Protein AF-Q8GBV4-F1 (afdb_monomer)

Secondary structure (DSSP, 8-state):
----SS--HHHHHHTTSTTHHHHHHHHHTTGGGBHHHHHHHHHHHHTT-----SPP-HHHHHHTTT--HHHHHHHHHHHHHHHHHHHHHHHHHHHHHHHHTT---------HHHHSBPPPSPPTTS-SSPPPP-TTTS-HHHHHHHHHHHHHTT-SS--HHHHHH-

Solvent-accessible surface area (backbone atoms only — not comparable to full-atom values): 9848 Å² total; per-residue (Å²): 92,83,46,53,33,69,80,53,58,69,56,62,56,44,58,73,43,86,71,44,44,70,52,56,46,67,77,43,51,70,63,56,23,11,40,48,42,50,51,54,23,50,51,50,48,65,67,64,67,72,98,69,78,89,72,80,65,60,67,61,54,38,45,77,71,71,48,51,73,69,56,52,47,54,52,48,54,52,52,50,51,47,63,63,33,50,37,47,49,51,52,52,51,46,49,54,52,39,44,73,70,75,40,90,68,81,95,71,95,69,57,74,74,36,63,36,68,57,81,73,49,63,56,90,95,51,68,78,61,67,73,62,59,54,65,94,76,46,54,72,66,56,39,48,53,41,49,51,60,12,53,76,69,72,44,99,56,57,52,59,69,54,26,52,76,97

Nearest PDB structures (foldseek):
  3bjx-assembly2_D  TM=1.003E+00  e=2.411E-22  Pseudomonas putida
  3bjx-assembly2_C  TM=1.002E+00  e=4.188E-22  Pseudomonas putida
  4n2x-assembly1_G  TM=9.583E-01  e=6.195E-11  Methylobacterium sp. CPA1
  5gzx-assembly1_D  TM=8.782E-01  e=1.143E-08  Pseudomonas putida
  5h01-assembly1_D  TM=8.780E-01  e=1.757E-08  Pseudomonas putida

Radius of gyration: 18.05 Å; Cα contacts (8 Å, |Δi|>4): 136; chains: 1; bounding box: 44×33×48 Å

InterPro domains:
  IPR019714 2-haloacid dehalogenase, DehI [PF10778] (5-126)

Sequence (166 aa):
TLGVPWVAFGCRVLATFPGYLPLAWRRSAEALITRYAEQAADELRERSL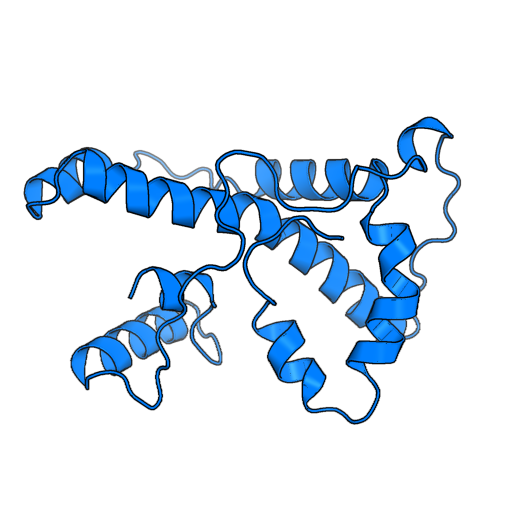LNIGPLPNLKERLYAAGFDDGEIEKVRRVLYAFNYGNPKYLLLITALSESMQMRPVGGAEVSSELRASIPKGHPKGMDPLLPLVDATKASTEVQGLLKRVADLHYHHGPASDYRVLA

Structure (mmCIF, N/CA/C/O backbone):
data_AF-Q8GBV4-F1
#
_entry.id   AF-Q8GBV4-F1
#
loop_
_atom_site.group_PDB
_atom_site.id
_atom_site.type_symbol
_atom_site.label_atom_id
_atom_site.label_alt_id
_atom_site.label_comp_id
_atom_site.label_asym_id
_atom_site.label_entity_id
_atom_site.label_seq_id
_atom_site.pdbx_PDB_ins_code
_atom_site.Cartn_x
_atom_site.Cartn_y
_atom_site.Cartn_z
_atom_site.occupancy
_atom_site.B_iso_or_equiv
_atom_site.auth_seq_id
_atom_site.auth_comp_id
_atom_site.auth_asym_id
_atom_site.auth_atom_id
_atom_site.pdbx_PDB_model_num
ATOM 1 N N . THR A 1 1 ? 12.458 5.072 -2.048 1.00 94.88 1 THR A N 1
ATOM 2 C CA . THR A 1 1 ? 12.084 4.916 -3.469 1.00 94.88 1 THR A CA 1
ATOM 3 C C . THR A 1 1 ? 10.604 5.126 -3.672 1.00 94.88 1 THR A C 1
ATOM 5 O O . THR A 1 1 ? 10.275 6.132 -4.264 1.00 94.88 1 THR A O 1
ATOM 8 N N . LEU A 1 2 ? 9.716 4.276 -3.137 1.00 97.00 2 LEU A N 1
ATOM 9 C CA . LEU A 1 2 ? 8.268 4.434 -3.373 1.00 97.00 2 LEU A CA 1
ATOM 10 C C . LEU A 1 2 ? 7.614 5.591 -2.591 1.00 97.00 2 LEU A C 1
ATOM 12 O O . LEU A 1 2 ? 6.492 5.972 -2.908 1.00 97.00 2 LEU A O 1
ATOM 16 N N . GLY A 1 3 ? 8.305 6.140 -1.585 1.00 96.81 3 GLY A N 1
ATOM 17 C CA . GLY A 1 3 ? 7.798 7.233 -0.746 1.00 96.81 3 GLY A CA 1
ATOM 18 C C . GLY A 1 3 ? 6.704 6.794 0.226 1.00 96.81 3 GLY A C 1
ATOM 19 O O . GLY A 1 3 ? 5.753 7.528 0.442 1.00 96.81 3 GLY A O 1
ATOM 20 N N . VAL A 1 4 ? 6.817 5.577 0.768 1.00 97.62 4 VAL A N 1
ATOM 21 C CA . VAL A 1 4 ? 5.779 4.926 1.582 1.00 97.62 4 VAL A CA 1
ATOM 22 C C . VAL A 1 4 ? 6.286 4.606 2.996 1.00 97.62 4 VAL A C 1
ATOM 24 O O . VAL A 1 4 ? 7.462 4.260 3.151 1.00 97.62 4 VAL A O 1
ATOM 27 N N . PRO A 1 5 ? 5.421 4.660 4.023 1.00 98.12 5 PRO A N 1
ATOM 28 C CA . PRO A 1 5 ? 5.795 4.462 5.421 1.00 98.12 5 PRO A CA 1
ATOM 29 C C . PRO A 1 5 ? 5.578 3.030 5.928 1.00 98.12 5 PRO A C 1
ATOM 31 O O . PRO A 1 5 ? 5.410 2.801 7.121 1.00 98.12 5 PRO A O 1
ATOM 34 N N . TRP A 1 6 ? 5.559 2.043 5.033 1.00 98.50 6 TRP A N 1
ATOM 35 C CA . TRP A 1 6 ? 5.560 0.623 5.383 1.00 98.50 6 TRP A CA 1
ATOM 36 C C . TRP A 1 6 ? 6.197 -0.188 4.255 1.00 98.50 6 TRP A C 1
ATOM 38 O O . TRP A 1 6 ? 6.207 0.239 3.101 1.00 98.50 6 TRP A O 1
ATOM 48 N N . VAL A 1 7 ? 6.676 -1.391 4.568 1.00 98.44 7 VAL A N 1
ATOM 49 C CA . VAL A 1 7 ? 7.003 -2.416 3.564 1.00 98.44 7 VAL A CA 1
ATOM 50 C C . VAL A 1 7 ? 5.772 -3.292 3.372 1.00 98.44 7 VAL A C 1
ATOM 52 O O . VAL A 1 7 ? 5.293 -3.845 4.360 1.00 98.44 7 VAL A O 1
ATOM 55 N N . ALA A 1 8 ? 5.247 -3.429 2.150 1.00 98.19 8 ALA A N 1
ATOM 56 C CA . ALA A 1 8 ? 4.012 -4.179 1.885 1.00 98.19 8 ALA A CA 1
ATOM 57 C C . ALA A 1 8 ? 4.046 -5.623 2.402 1.00 98.19 8 ALA A C 1
ATOM 59 O O . ALA A 1 8 ? 5.099 -6.261 2.440 1.00 98.19 8 ALA A O 1
ATOM 60 N N . PHE A 1 9 ? 2.874 -6.160 2.761 1.00 98.31 9 PHE A N 1
ATOM 61 C CA . PHE A 1 9 ? 2.756 -7.537 3.245 1.00 98.31 9 PHE A CA 1
ATOM 62 C C . PHE A 1 9 ? 3.316 -8.552 2.245 1.00 98.31 9 PHE A C 1
ATOM 64 O O . PHE A 1 9 ? 4.150 -9.364 2.634 1.00 98.31 9 PHE A O 1
ATOM 71 N N . GLY A 1 10 ? 2.970 -8.420 0.960 1.00 97.81 10 GLY A N 1
ATOM 72 C CA . GLY A 1 10 ? 3.542 -9.246 -0.106 1.00 97.81 10 GLY A CA 1
ATOM 73 C C . GLY A 1 10 ? 5.072 -9.201 -0.128 1.00 97.81 10 GLY A C 1
ATOM 74 O O . GLY A 1 10 ? 5.707 -10.246 -0.151 1.00 97.81 10 GLY A O 1
ATOM 75 N N . CYS A 1 11 ? 5.687 -8.020 0.004 1.00 98.50 11 CYS A N 1
ATOM 76 C CA . CYS A 1 11 ? 7.146 -7.908 0.094 1.00 98.50 11 CYS A CA 1
ATOM 77 C C . CYS A 1 11 ? 7.714 -8.613 1.336 1.00 98.50 11 CYS A C 1
ATOM 79 O O . CYS A 1 11 ? 8.733 -9.285 1.232 1.00 98.50 11 CYS A O 1
ATOM 81 N N . ARG A 1 12 ? 7.064 -8.513 2.504 1.00 98.44 12 ARG A N 1
ATOM 82 C CA . ARG A 1 12 ? 7.510 -9.228 3.716 1.00 98.44 12 ARG A CA 1
ATOM 83 C C . ARG A 1 12 ? 7.437 -10.748 3.551 1.00 98.44 12 ARG A C 1
ATOM 85 O O . ARG A 1 12 ? 8.312 -11.440 4.055 1.00 98.44 12 ARG A O 1
ATOM 92 N N . VAL A 1 13 ? 6.434 -11.254 2.832 1.00 98.50 13 VAL A N 1
ATOM 93 C CA . VAL A 1 13 ? 6.337 -12.679 2.481 1.00 98.50 13 VAL A CA 1
ATOM 94 C C . VAL A 1 13 ? 7.415 -13.056 1.464 1.00 98.50 13 VAL A C 1
ATOM 96 O O . VAL A 1 13 ? 8.126 -14.025 1.673 1.00 98.50 13 VAL A O 1
ATOM 99 N N . LEU A 1 14 ? 7.621 -12.266 0.409 1.00 98.50 14 LEU A N 1
ATOM 100 C CA . LEU A 1 14 ? 8.674 -12.511 -0.588 1.00 98.50 14 LEU A CA 1
ATOM 101 C C . LEU A 1 14 ? 10.089 -12.483 0.010 1.00 98.50 14 LEU A C 1
ATOM 103 O O . LEU A 1 14 ? 10.994 -13.126 -0.520 1.00 98.50 14 LEU A O 1
ATOM 107 N N . ALA A 1 15 ? 10.292 -11.760 1.112 1.00 98.38 15 ALA A N 1
ATOM 108 C CA . ALA A 1 15 ? 11.564 -11.714 1.825 1.00 98.38 15 ALA A CA 1
ATOM 109 C C . ALA A 1 15 ? 11.957 -13.053 2.476 1.00 98.38 15 ALA A C 1
ATOM 111 O O . ALA A 1 15 ? 13.118 -13.211 2.847 1.00 98.38 15 ALA A O 1
ATOM 112 N N . THR A 1 16 ? 11.035 -14.015 2.608 1.00 98.50 16 THR A N 1
ATOM 113 C CA . THR A 1 16 ? 11.353 -15.354 3.134 1.00 98.50 16 THR A CA 1
ATOM 114 C C . THR A 1 16 ? 12.046 -16.246 2.101 1.00 98.50 16 THR A C 1
ATOM 116 O O . THR A 1 16 ? 12.672 -17.235 2.476 1.00 98.50 16 THR A O 1
ATOM 119 N N . PHE A 1 17 ? 11.991 -15.890 0.812 1.00 98.44 17 PHE A N 1
ATOM 120 C CA . PHE A 1 17 ? 12.670 -16.611 -0.262 1.00 98.44 17 PHE A CA 1
ATOM 121 C C . PHE A 1 17 ? 14.128 -16.131 -0.377 1.00 98.44 17 PHE A C 1
ATOM 123 O O . PHE A 1 17 ? 14.356 -14.948 -0.670 1.00 98.44 17 PHE A O 1
ATOM 130 N N . PRO A 1 18 ? 15.131 -17.011 -0.174 1.00 98.50 18 PRO A N 1
ATOM 131 C CA . PRO A 1 18 ? 16.535 -16.612 -0.107 1.00 98.50 18 PRO A CA 1
ATOM 132 C C . PRO A 1 18 ? 16.994 -15.808 -1.327 1.00 98.50 18 PRO A C 1
ATOM 134 O O . PRO A 1 18 ? 16.899 -16.257 -2.465 1.00 98.50 18 PRO A O 1
ATOM 137 N N . GLY A 1 19 ? 17.488 -14.591 -1.089 1.00 97.75 19 GLY A N 1
ATOM 138 C CA . GLY A 1 19 ? 18.054 -13.715 -2.121 1.00 97.75 19 GLY A CA 1
ATOM 139 C C . GLY A 1 19 ? 17.054 -13.108 -3.117 1.00 97.75 19 GLY A C 1
ATOM 140 O O . GLY A 1 19 ? 17.433 -12.183 -3.839 1.00 97.75 19 GLY A O 1
ATOM 141 N N . TYR A 1 20 ? 15.790 -13.549 -3.131 1.00 98.62 20 TYR A N 1
ATOM 142 C CA . TYR A 1 20 ? 14.808 -13.124 -4.130 1.00 98.62 20 TYR A CA 1
ATOM 143 C C . TYR A 1 20 ? 14.502 -11.626 -4.039 1.00 98.62 20 TYR A C 1
ATOM 145 O O . TYR A 1 20 ? 14.813 -10.878 -4.966 1.00 98.62 20 TYR A O 1
ATOM 153 N N . LEU A 1 21 ? 13.939 -11.163 -2.915 1.00 98.56 21 LEU A N 1
ATOM 154 C CA . LEU A 1 21 ? 13.505 -9.769 -2.784 1.00 98.56 21 LEU A CA 1
ATOM 155 C C . LEU A 1 21 ? 14.654 -8.755 -2.967 1.00 98.56 21 LEU A C 1
ATOM 157 O O . LEU A 1 21 ? 14.446 -7.783 -3.695 1.00 98.56 21 LEU A O 1
ATOM 161 N N . PRO A 1 22 ? 15.864 -8.947 -2.393 1.00 98.62 22 PRO A N 1
ATOM 162 C CA . PRO A 1 22 ? 16.981 -8.034 -2.634 1.00 98.62 22 PRO A CA 1
ATOM 163 C C . PRO A 1 22 ? 17.348 -7.886 -4.118 1.00 98.62 22 PRO A C 1
ATOM 165 O O . PRO A 1 22 ? 17.602 -6.769 -4.575 1.00 98.62 22 PRO A O 1
ATOM 168 N N . LEU A 1 23 ? 17.364 -8.987 -4.880 1.00 98.56 23 LEU A N 1
ATOM 169 C CA . LEU A 1 23 ? 17.66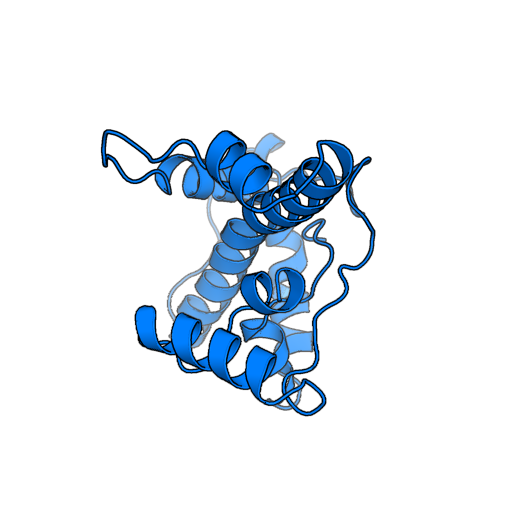9 -8.967 -6.314 1.00 98.56 23 LEU A CA 1
ATOM 170 C C . LEU A 1 23 ? 16.520 -8.360 -7.130 1.00 98.56 23 LEU A C 1
ATOM 172 O O . LEU A 1 23 ? 16.753 -7.481 -7.961 1.00 98.56 23 LEU A O 1
ATOM 176 N N . ALA A 1 24 ? 15.291 -8.807 -6.872 1.00 98.62 24 ALA A N 1
ATOM 177 C CA . ALA A 1 24 ? 14.080 -8.348 -7.543 1.00 98.62 24 ALA A CA 1
ATOM 178 C C . ALA A 1 24 ? 13.888 -6.831 -7.384 1.00 98.62 24 ALA A C 1
ATOM 180 O O . ALA A 1 24 ? 13.669 -6.110 -8.360 1.00 98.62 24 ALA A O 1
ATOM 181 N N . TRP A 1 25 ? 14.060 -6.327 -6.159 1.00 98.56 25 TRP A N 1
ATOM 182 C CA . TRP A 1 25 ? 13.994 -4.901 -5.865 1.00 98.56 25 TRP A CA 1
ATOM 183 C C . TRP A 1 25 ? 15.097 -4.117 -6.576 1.00 98.56 25 TRP A C 1
ATOM 185 O O . TRP A 1 25 ? 14.802 -3.114 -7.221 1.00 98.56 25 TRP A O 1
ATOM 195 N N . ARG A 1 26 ? 16.353 -4.587 -6.523 1.00 98.56 26 ARG A N 1
ATOM 196 C CA . ARG A 1 26 ? 17.487 -3.924 -7.192 1.00 98.56 26 ARG A CA 1
ATOM 197 C C . ARG A 1 26 ? 17.224 -3.714 -8.684 1.00 98.56 26 ARG A C 1
ATOM 199 O O . ARG A 1 26 ? 17.539 -2.650 -9.196 1.00 98.56 26 ARG A O 1
ATOM 206 N N . ARG A 1 27 ? 16.625 -4.702 -9.358 1.00 98.50 27 ARG A N 1
ATOM 207 C CA . ARG A 1 27 ? 16.308 -4.634 -10.795 1.00 98.50 27 ARG A CA 1
ATOM 208 C C . ARG A 1 27 ? 15.077 -3.788 -11.132 1.00 98.50 27 ARG A C 1
ATOM 210 O O . ARG A 1 27 ? 14.934 -3.387 -12.278 1.00 98.50 27 ARG A O 1
ATOM 217 N N . SER A 1 28 ? 14.212 -3.504 -10.160 1.00 98.38 28 SER A N 1
ATOM 218 C CA . SER A 1 28 ? 12.950 -2.780 -10.388 1.00 98.38 28 SER A CA 1
ATOM 219 C C . SER A 1 28 ? 12.979 -1.335 -9.876 1.00 98.38 28 SER A C 1
ATOM 221 O O . SER A 1 28 ? 12.187 -0.503 -10.312 1.00 98.38 28 SER A O 1
ATOM 223 N N . ALA A 1 29 ? 13.879 -1.014 -8.942 1.00 98.12 29 ALA A N 1
ATOM 224 C CA . ALA A 1 29 ? 13.871 0.251 -8.208 1.00 98.12 29 ALA A CA 1
ATOM 225 C C . ALA A 1 29 ? 14.023 1.496 -9.098 1.00 98.12 29 ALA A C 1
ATOM 227 O O . ALA A 1 29 ? 13.417 2.522 -8.793 1.00 98.12 29 ALA A O 1
ATOM 228 N N . GLU A 1 30 ? 14.816 1.419 -10.170 1.00 98.44 30 GLU A N 1
ATOM 229 C CA . GLU A 1 30 ? 15.021 2.537 -11.102 1.00 98.44 30 GLU A CA 1
ATOM 230 C C . GLU A 1 30 ? 13.795 2.788 -11.983 1.00 98.44 30 GLU A C 1
ATOM 232 O O . GLU A 1 30 ? 13.426 3.938 -12.193 1.00 98.44 30 GLU A O 1
ATOM 237 N N . ALA A 1 31 ? 13.097 1.736 -12.417 1.00 98.62 31 ALA A N 1
ATOM 238 C CA . ALA A 1 31 ? 11.842 1.884 -13.151 1.00 98.62 31 ALA A CA 1
ATOM 239 C C . ALA A 1 31 ? 10.736 2.480 -12.261 1.00 98.62 31 ALA A C 1
ATOM 241 O O . ALA A 1 31 ? 9.990 3.359 -12.687 1.00 98.62 31 ALA A O 1
ATOM 242 N N . LEU A 1 32 ? 10.665 2.050 -10.998 1.00 98.56 32 LEU A N 1
ATOM 243 C CA . LEU A 1 32 ? 9.607 2.438 -10.056 1.00 98.56 32 LEU A CA 1
ATOM 244 C C . LEU A 1 32 ? 9.768 3.834 -9.440 1.00 98.56 32 LEU A C 1
ATOM 246 O O . LEU A 1 32 ? 8.881 4.274 -8.712 1.00 98.56 32 LEU A O 1
ATOM 250 N N . ILE A 1 33 ? 10.885 4.524 -9.685 1.00 98.50 33 ILE A N 1
ATOM 251 C CA . ILE A 1 33 ? 11.0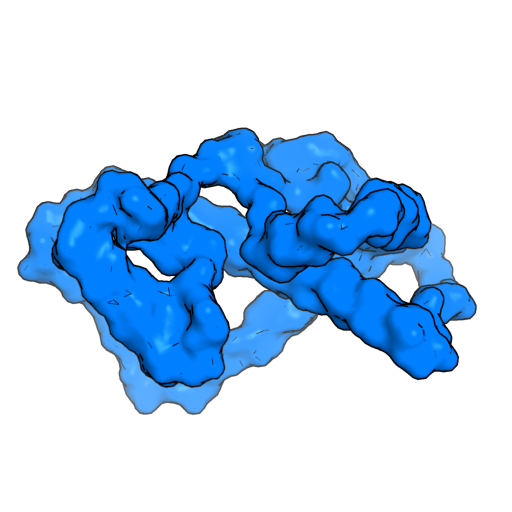72 5.922 -9.265 1.00 98.50 33 ILE A CA 1
ATOM 252 C C . ILE A 1 33 ? 10.817 6.916 -10.403 1.00 98.50 33 ILE A C 1
ATOM 254 O O . ILE A 1 33 ? 10.964 8.119 -10.215 1.00 98.50 33 ILE A O 1
ATOM 258 N N . THR A 1 34 ? 10.467 6.446 -11.596 1.00 98.69 34 THR A N 1
ATOM 259 C CA . THR A 1 34 ? 10.200 7.328 -12.736 1.00 98.69 34 THR A CA 1
ATOM 260 C C . THR A 1 34 ? 8.879 8.080 -12.575 1.00 98.69 34 THR A C 1
ATOM 262 O O . THR A 1 34 ? 7.951 7.617 -11.909 1.00 98.69 34 THR A O 1
ATOM 265 N N . ARG A 1 35 ? 8.761 9.235 -13.237 1.00 98.56 35 ARG A N 1
ATOM 266 C CA . ARG A 1 35 ? 7.493 9.962 -13.370 1.00 98.56 35 ARG A CA 1
ATOM 267 C C . ARG A 1 35 ? 6.426 9.104 -14.049 1.00 98.56 35 ARG A C 1
ATOM 269 O O . ARG A 1 35 ? 5.267 9.194 -13.664 1.00 98.56 35 ARG A O 1
ATOM 276 N N . TYR A 1 36 ? 6.829 8.256 -14.997 1.00 98.75 36 TYR A N 1
ATOM 277 C CA . TYR A 1 36 ? 5.965 7.251 -15.612 1.00 98.75 36 TYR A CA 1
ATOM 278 C C . TYR A 1 36 ? 5.303 6.350 -14.561 1.00 98.75 36 TYR A C 1
ATOM 280 O O . TYR A 1 36 ? 4.083 6.222 -14.535 1.00 98.75 36 TYR A O 1
ATOM 288 N N . ALA A 1 37 ? 6.095 5.761 -13.658 1.00 98.75 37 ALA A N 1
ATOM 289 C CA . ALA A 1 37 ? 5.565 4.897 -12.606 1.00 98.75 37 ALA A CA 1
ATOM 290 C C . ALA A 1 37 ? 4.673 5.660 -11.611 1.00 98.75 37 ALA A C 1
ATOM 292 O O . ALA A 1 37 ? 3.687 5.100 -11.134 1.00 98.75 37 ALA A O 1
ATOM 293 N N . GLU A 1 38 ? 4.988 6.928 -11.321 1.00 98.69 38 GLU A N 1
ATOM 294 C CA . GLU A 1 38 ? 4.134 7.780 -10.482 1.00 98.69 38 GLU A CA 1
ATOM 295 C C . GLU A 1 38 ? 2.761 8.009 -11.128 1.00 98.69 38 GLU A C 1
ATOM 297 O O . GLU A 1 38 ? 1.744 7.753 -10.491 1.00 98.69 38 GLU A O 1
ATOM 302 N N . GLN A 1 39 ? 2.726 8.397 -12.407 1.00 98.75 39 GLN A N 1
ATOM 303 C CA . GLN A 1 39 ? 1.474 8.623 -13.137 1.00 98.75 39 GLN A CA 1
ATOM 304 C C . GLN A 1 39 ? 0.659 7.338 -13.306 1.00 98.75 39 GLN A C 1
ATOM 306 O O . GLN A 1 39 ? -0.557 7.363 -13.150 1.00 98.75 39 GLN A O 1
ATOM 311 N N . ALA A 1 40 ? 1.314 6.201 -13.551 1.00 98.75 40 ALA A N 1
ATOM 312 C CA . ALA A 1 40 ? 0.634 4.909 -13.601 1.00 98.75 40 ALA A CA 1
ATOM 313 C C . ALA A 1 40 ? -0.015 4.550 -12.250 1.00 98.75 40 ALA A C 1
ATOM 315 O O . ALA A 1 40 ? -1.113 3.996 -12.208 1.00 98.75 40 ALA A O 1
ATOM 316 N N . ALA A 1 41 ? 0.639 4.875 -11.128 1.00 98.81 41 ALA A N 1
ATOM 317 C CA . ALA A 1 41 ? 0.058 4.670 -9.805 1.00 98.81 41 ALA A CA 1
ATOM 318 C C . ALA A 1 41 ? -1.112 5.629 -9.531 1.00 98.81 41 ALA A C 1
ATOM 320 O O . ALA A 1 41 ? -2.080 5.231 -8.880 1.00 98.81 41 ALA A O 1
ATOM 321 N N . ASP A 1 42 ? -1.033 6.866 -10.025 1.00 98.69 42 ASP A N 1
ATOM 322 C CA . ASP A 1 42 ? -2.121 7.842 -9.944 1.00 98.69 42 ASP A CA 1
ATOM 323 C C . ASP A 1 42 ? -3.347 7.372 -10.737 1.00 98.69 42 ASP A C 1
ATOM 325 O O . ASP A 1 42 ? -4.443 7.315 -10.179 1.00 98.69 42 ASP A O 1
ATOM 329 N N . GLU A 1 43 ? -3.157 6.907 -11.974 1.00 98.81 43 GLU A N 1
ATOM 330 C CA . GLU A 1 43 ? -4.233 6.364 -12.808 1.00 98.81 43 GLU A CA 1
ATOM 331 C C . GLU A 1 43 ? -4.920 5.157 -12.146 1.00 98.81 43 GLU A C 1
ATOM 333 O O . GLU A 1 43 ? -6.150 5.081 -12.085 1.00 98.81 43 GLU A O 1
ATOM 338 N N . LEU A 1 44 ? -4.146 4.211 -11.601 1.00 98.81 44 LEU A N 1
ATOM 339 C CA . LEU A 1 44 ? -4.702 3.063 -10.874 1.00 98.81 44 LEU A CA 1
ATOM 340 C C . LEU A 1 44 ? -5.526 3.499 -9.654 1.00 98.81 44 LEU A C 1
ATOM 342 O O . LEU A 1 44 ? -6.557 2.892 -9.352 1.00 98.81 44 LEU A O 1
ATOM 346 N N . ARG A 1 45 ? -5.091 4.554 -8.956 1.00 98.69 45 ARG A N 1
ATOM 347 C CA . ARG A 1 45 ? -5.809 5.103 -7.800 1.00 98.69 45 ARG A CA 1
ATOM 348 C C . ARG A 1 45 ? -7.140 5.720 -8.216 1.00 98.69 45 ARG A C 1
ATOM 350 O O . ARG A 1 45 ? -8.149 5.444 -7.576 1.00 98.69 45 ARG A O 1
ATOM 357 N N . GLU A 1 46 ? -7.155 6.510 -9.286 1.00 98.44 46 GLU A N 1
ATOM 358 C CA . GLU A 1 46 ? -8.378 7.123 -9.821 1.00 98.44 46 GLU A CA 1
ATOM 359 C C . GLU A 1 46 ? -9.390 6.062 -10.266 1.00 98.44 46 GLU A C 1
ATOM 361 O O . GLU A 1 46 ? -10.575 6.138 -9.935 1.00 98.44 46 GLU A O 1
ATOM 366 N N . ARG A 1 47 ? -8.911 5.006 -10.932 1.00 98.56 47 ARG A N 1
ATOM 367 C CA . ARG A 1 47 ? -9.734 3.872 -11.379 1.00 98.56 47 ARG A CA 1
ATOM 368 C C . ARG A 1 47 ? -10.279 3.002 -10.241 1.00 98.56 47 ARG A C 1
ATOM 370 O O . ARG A 1 47 ? -11.136 2.163 -10.496 1.00 98.56 47 ARG A O 1
ATOM 377 N N . SER A 1 48 ? -9.805 3.175 -9.006 1.00 98.44 48 SER A N 1
ATOM 378 C CA . SER A 1 48 ? -10.224 2.359 -7.857 1.00 98.44 48 SER A CA 1
ATOM 379 C C . SER A 1 48 ? -11.577 2.774 -7.257 1.00 98.44 48 SER A C 1
ATOM 381 O O . SER A 1 48 ? -12.067 2.107 -6.346 1.00 98.44 48 SER A O 1
ATOM 383 N N . LEU A 1 49 ? -12.194 3.864 -7.728 1.00 98.19 49 LEU A N 1
ATOM 384 C CA . LEU A 1 49 ? -13.514 4.281 -7.255 1.00 98.19 49 LEU A CA 1
ATOM 385 C C . LEU A 1 49 ? -14.600 3.299 -7.718 1.00 98.19 49 LEU A C 1
ATOM 387 O O . LEU A 1 49 ? -14.784 3.058 -8.909 1.00 98.19 49 LEU A O 1
ATOM 391 N N . LEU A 1 50 ? -15.363 2.767 -6.763 1.00 97.38 50 LEU A N 1
ATOM 392 C CA . LEU A 1 50 ? -16.537 1.947 -7.046 1.00 97.38 50 LEU A CA 1
ATOM 393 C C . LEU A 1 50 ? -17.754 2.852 -7.255 1.00 97.38 50 LEU A C 1
ATOM 395 O O . LEU A 1 50 ? -18.063 3.684 -6.402 1.00 97.38 50 LEU A O 1
ATOM 399 N N . ASN A 1 51 ? -18.473 2.664 -8.363 1.00 96.81 51 ASN A N 1
ATOM 400 C CA . ASN A 1 51 ? -19.692 3.418 -8.660 1.00 96.81 51 ASN A CA 1
ATOM 401 C C . ASN A 1 51 ? -20.895 2.867 -7.873 1.00 96.81 51 ASN A C 1
ATOM 403 O O . ASN A 1 51 ? -21.789 2.233 -8.431 1.00 96.81 51 ASN A O 1
ATOM 407 N N . ILE A 1 52 ? -20.872 3.060 -6.554 1.00 96.06 52 ILE A N 1
ATOM 408 C CA . ILE A 1 52 ? -21.910 2.633 -5.611 1.00 96.06 52 ILE A CA 1
ATOM 409 C C . ILE A 1 52 ? -22.429 3.878 -4.887 1.00 96.06 52 ILE A C 1
ATOM 411 O O . ILE A 1 52 ? -21.640 4.688 -4.401 1.00 96.06 52 ILE A O 1
ATOM 415 N N . GLY A 1 53 ? -23.752 4.035 -4.792 1.00 89.19 53 GLY A N 1
ATOM 416 C CA . GLY A 1 53 ? -24.361 5.175 -4.110 1.00 89.19 53 GLY A CA 1
ATOM 417 C C . GLY A 1 53 ? -25.789 4.905 -3.624 1.00 89.19 53 GLY A C 1
ATOM 418 O O . GLY A 1 53 ? -26.486 4.091 -4.233 1.00 89.19 53 GLY A O 1
ATOM 419 N N . PRO A 1 54 ? -26.235 5.590 -2.551 1.00 93.50 54 PRO A N 1
ATOM 420 C CA . PRO A 1 54 ? -25.490 6.573 -1.748 1.00 93.50 54 PRO A CA 1
ATOM 421 C C . PRO A 1 54 ? -24.454 5.929 -0.803 1.00 93.50 54 PRO A C 1
ATOM 423 O O . PRO A 1 54 ? -24.654 4.823 -0.307 1.00 93.50 54 PRO A O 1
ATOM 426 N N . LEU A 1 55 ? -23.343 6.630 -0.547 1.00 97.06 55 LEU A N 1
ATOM 427 C CA . LEU A 1 55 ? -22.310 6.186 0.398 1.00 97.06 55 LEU A CA 1
ATOM 428 C C . LEU A 1 55 ? -22.679 6.563 1.843 1.00 97.06 55 LEU A C 1
ATOM 430 O O . LEU A 1 55 ? -23.272 7.623 2.064 1.00 97.06 55 LEU A O 1
ATOM 434 N N . PRO A 1 56 ? -22.298 5.752 2.847 1.00 97.50 56 PRO A N 1
ATOM 435 C CA . PRO A 1 56 ? -22.464 6.133 4.243 1.00 97.50 56 PRO A CA 1
ATOM 436 C C . PRO A 1 56 ? -21.594 7.351 4.574 1.00 97.50 56 PRO A C 1
ATOM 438 O O . PRO A 1 56 ? -20.424 7.420 4.191 1.00 97.50 56 PRO A O 1
ATOM 441 N N . ASN A 1 57 ? -22.135 8.288 5.355 1.00 97.88 57 ASN A N 1
ATOM 442 C CA . ASN A 1 57 ? -21.337 9.381 5.902 1.00 97.88 57 ASN A CA 1
ATOM 443 C C . ASN A 1 57 ? -20.468 8.856 7.058 1.00 97.88 57 ASN A C 1
ATOM 445 O O . ASN A 1 57 ? -20.876 8.840 8.220 1.00 97.88 57 ASN A O 1
ATOM 449 N N . LEU A 1 58 ? -19.266 8.385 6.718 1.00 98.19 58 LEU A N 1
ATOM 450 C CA . LEU A 1 58 ? -18.365 7.749 7.677 1.00 98.19 58 LEU A CA 1
ATOM 451 C C . LEU A 1 58 ? -17.850 8.726 8.744 1.00 98.19 58 LEU A C 1
ATOM 453 O O . LEU A 1 58 ? -17.594 8.305 9.867 1.00 98.19 58 LEU A O 1
ATOM 457 N N . LYS A 1 59 ? -17.745 10.023 8.425 1.00 98.31 59 LYS A N 1
ATOM 458 C CA . LYS A 1 59 ? -17.313 11.046 9.384 1.00 98.31 59 LYS A CA 1
ATOM 459 C C . LYS A 1 59 ? -18.319 11.177 10.533 1.00 98.31 59 LYS A C 1
ATOM 461 O O . LYS A 1 59 ? -17.941 11.037 11.690 1.00 98.31 59 LYS A O 1
ATOM 466 N N . GLU A 1 60 ? -19.603 11.321 10.208 1.00 98.44 60 GLU A N 1
ATOM 467 C CA . GLU A 1 60 ? -20.676 11.366 11.214 1.00 98.44 60 GLU A CA 1
ATOM 468 C C . GLU A 1 60 ? -20.805 10.050 11.983 1.00 98.44 60 GLU A C 1
ATOM 470 O O . GLU A 1 60 ? -21.041 10.040 13.189 1.00 98.44 60 GLU A O 1
ATOM 475 N N . ARG A 1 61 ? -20.580 8.912 11.313 1.00 98.62 61 ARG A N 1
ATOM 476 C CA . ARG A 1 61 ? -20.572 7.607 11.984 1.00 98.62 61 ARG A CA 1
ATOM 477 C C . ARG A 1 61 ? -19.447 7.480 13.017 1.00 98.62 61 ARG A C 1
ATOM 479 O O . ARG A 1 61 ? -19.663 6.799 14.023 1.00 98.62 61 ARG A O 1
ATOM 486 N N . LEU A 1 62 ? -18.285 8.088 12.766 1.00 98.62 62 LEU A N 1
ATOM 487 C CA . LEU A 1 62 ? -17.152 8.129 13.695 1.00 98.62 62 LEU A CA 1
ATOM 488 C C . LEU A 1 62 ? -17.425 9.076 14.868 1.00 98.62 62 LEU A C 1
ATOM 490 O O . LEU A 1 62 ? -17.218 8.666 16.006 1.00 98.62 62 LEU A O 1
ATOM 494 N N . TYR A 1 63 ? -18.001 10.259 14.630 1.00 98.62 63 TYR A N 1
ATOM 495 C CA . TYR A 1 63 ? -18.476 11.114 15.727 1.00 98.62 63 TYR A CA 1
ATOM 496 C C . TYR A 1 63 ? -19.490 10.385 16.614 1.00 98.62 63 TYR A C 1
ATOM 498 O O . TYR A 1 63 ? -19.359 10.370 17.835 1.00 98.62 63 TYR A O 1
ATOM 506 N N . ALA A 1 64 ? -20.455 9.686 16.010 1.00 98.69 64 ALA A N 1
ATOM 507 C CA . ALA A 1 64 ? -21.425 8.872 16.742 1.00 98.69 64 ALA A CA 1
ATOM 508 C C . ALA A 1 64 ? -20.790 7.681 17.492 1.00 98.69 64 ALA A C 1
ATOM 510 O O . ALA A 1 64 ? -21.419 7.119 18.384 1.00 98.69 64 ALA A O 1
ATOM 511 N N . ALA A 1 65 ? -19.566 7.276 17.135 1.00 98.50 65 ALA A N 1
ATOM 512 C CA . ALA A 1 65 ? -18.779 6.280 17.862 1.00 98.50 65 ALA A CA 1
ATOM 513 C C . ALA A 1 65 ? -17.893 6.891 18.965 1.00 98.50 65 ALA A C 1
ATOM 515 O O . ALA A 1 65 ? -17.178 6.146 19.629 1.00 98.50 65 ALA A O 1
ATOM 516 N N . GLY A 1 66 ? -17.944 8.211 19.168 1.00 98.62 66 GLY A N 1
ATOM 517 C CA . GLY A 1 66 ? -17.192 8.920 20.202 1.00 98.62 66 GLY A CA 1
ATOM 518 C C . GLY A 1 66 ? -15.820 9.440 19.771 1.00 98.62 66 GLY A C 1
ATOM 519 O O . GLY A 1 66 ? -15.077 9.885 20.636 1.00 98.62 66 GLY A O 1
ATOM 520 N N . PHE A 1 67 ? -15.486 9.400 18.477 1.00 98.69 67 PHE A N 1
ATOM 521 C CA . PHE A 1 67 ? -14.225 9.953 17.973 1.00 98.69 67 PHE A CA 1
ATOM 522 C C . PHE A 1 67 ? -14.294 11.476 17.870 1.00 98.69 67 PHE A C 1
ATOM 524 O O . PHE A 1 67 ? -15.316 12.018 17.445 1.00 98.69 67 PHE A O 1
ATOM 531 N N . ASP A 1 68 ? -13.190 12.156 18.170 1.00 98.69 68 ASP A N 1
ATOM 532 C CA . ASP A 1 68 ? -13.034 13.591 17.915 1.00 98.69 68 ASP A CA 1
ATOM 533 C C . ASP A 1 68 ? -12.372 13.903 16.553 1.00 98.69 68 ASP A C 1
ATOM 535 O O . ASP A 1 68 ? -11.941 13.019 15.805 1.00 98.69 68 ASP A O 1
ATOM 539 N N . ASP A 1 69 ? -12.290 15.191 16.205 1.00 98.56 69 ASP A N 1
ATOM 540 C CA . ASP A 1 69 ? -11.662 15.652 14.958 1.00 98.56 69 ASP A CA 1
ATOM 541 C C . ASP A 1 69 ? -10.185 15.258 14.831 1.00 98.56 69 ASP A C 1
ATOM 543 O O . ASP A 1 69 ? -9.716 14.936 13.735 1.00 98.56 69 ASP A O 1
ATOM 547 N N . GLY A 1 70 ? -9.441 15.288 15.937 1.00 98.44 70 GLY A N 1
ATOM 548 C CA . GLY A 1 70 ? -8.026 14.945 15.961 1.00 98.44 70 GLY A CA 1
ATOM 549 C C . GLY A 1 70 ? -7.798 13.455 15.720 1.00 98.44 70 GLY A C 1
ATOM 550 O O . GLY A 1 70 ? -6.866 13.076 15.009 1.00 98.44 70 GLY A O 1
ATOM 551 N N . GLU A 1 71 ? -8.652 12.598 16.268 1.00 98.44 71 GLU A N 1
ATOM 552 C CA . GLU A 1 71 ? -8.618 11.154 16.044 1.00 98.44 71 GLU A CA 1
ATOM 553 C C . GLU A 1 71 ? -9.037 10.785 14.620 1.00 98.44 71 GLU A C 1
ATOM 555 O O . GLU A 1 71 ? -8.361 9.986 13.966 1.00 98.44 71 GLU A O 1
ATOM 560 N N . ILE A 1 72 ? -10.085 11.423 14.090 1.00 98.62 72 ILE A N 1
ATOM 561 C CA . ILE A 1 72 ? -10.494 11.253 12.690 1.00 98.62 72 ILE A CA 1
ATOM 562 C C . ILE A 1 72 ? -9.366 11.686 11.745 1.00 98.62 72 ILE A C 1
ATOM 564 O O . ILE A 1 72 ? -9.110 11.014 10.743 1.00 98.62 72 ILE A O 1
ATOM 568 N N . GLU A 1 73 ? -8.643 12.764 12.060 1.00 98.12 73 GLU A N 1
ATOM 569 C CA . GLU A 1 73 ? -7.491 13.194 11.266 1.00 98.12 73 GLU A CA 1
ATOM 570 C C . GLU A 1 73 ? -6.327 12.192 11.342 1.00 98.12 73 GLU A C 1
ATOM 572 O O . GLU A 1 73 ? -5.707 11.901 10.318 1.00 98.12 73 GLU A O 1
ATOM 577 N N . LYS A 1 74 ? -6.061 11.571 12.501 1.00 97.44 74 LYS A N 1
ATOM 578 C CA . LYS A 1 74 ? -5.078 10.472 12.596 1.00 97.44 74 LYS A CA 1
ATOM 579 C C . LYS A 1 74 ? -5.461 9.304 11.683 1.00 97.44 74 LYS A C 1
ATOM 581 O O . LYS A 1 74 ? -4.616 8.828 10.923 1.00 97.44 74 LYS A O 1
ATOM 586 N N . VAL A 1 75 ? -6.731 8.891 11.693 1.00 98.06 75 VAL A N 1
ATOM 587 C CA . VAL A 1 75 ? -7.243 7.848 10.787 1.00 98.06 75 VAL A CA 1
ATOM 588 C C . VAL A 1 75 ? -7.084 8.274 9.326 1.00 98.06 75 VAL A C 1
ATOM 590 O O . VAL A 1 75 ? -6.588 7.499 8.509 1.00 98.06 75 VAL A O 1
ATOM 593 N N . ARG A 1 76 ? -7.425 9.520 8.977 1.00 98.06 76 ARG A N 1
ATOM 594 C CA . ARG A 1 76 ? -7.259 10.046 7.614 1.00 98.06 76 ARG A CA 1
ATOM 595 C C . ARG A 1 76 ? -5.807 9.988 7.146 1.00 98.06 76 ARG A C 1
ATOM 597 O O . ARG A 1 76 ? -5.564 9.554 6.021 1.00 98.06 76 ARG A O 1
ATOM 604 N N . ARG A 1 77 ? -4.842 10.381 7.983 1.00 97.69 77 ARG A N 1
ATOM 605 C CA . ARG A 1 77 ? -3.408 10.334 7.639 1.00 97.69 77 ARG A CA 1
ATOM 606 C C . ARG A 1 77 ? -2.940 8.908 7.345 1.00 97.69 77 ARG A C 1
ATOM 608 O O . ARG A 1 77 ? -2.198 8.704 6.383 1.00 97.69 77 ARG A O 1
ATOM 615 N N . VAL A 1 78 ? -3.430 7.924 8.103 1.00 97.75 78 VAL A N 1
ATOM 616 C CA . VAL A 1 78 ? -3.205 6.496 7.825 1.00 97.75 78 VAL A CA 1
ATOM 617 C C . VAL A 1 78 ? -3.800 6.105 6.471 1.00 97.75 78 VAL A C 1
ATOM 619 O O . VAL A 1 78 ? -3.084 5.580 5.618 1.00 97.75 78 VAL A O 1
ATOM 622 N N . LEU A 1 79 ? -5.081 6.410 6.234 1.00 98.38 79 LEU A N 1
ATOM 623 C CA . LEU A 1 79 ? -5.762 6.087 4.975 1.00 98.38 79 LEU A CA 1
ATOM 624 C C . LEU A 1 79 ? -5.049 6.710 3.765 1.00 98.38 79 LEU A C 1
ATOM 626 O O . LEU A 1 79 ? -4.873 6.053 2.744 1.00 98.38 79 LEU A O 1
ATOM 630 N N . TYR A 1 80 ? -4.584 7.955 3.876 1.00 98.31 80 TYR A N 1
ATOM 631 C CA . TYR A 1 80 ? -3.903 8.656 2.784 1.00 98.31 80 TYR A CA 1
ATOM 632 C C . TYR A 1 80 ? -2.542 8.040 2.463 1.00 98.31 80 TYR A C 1
ATOM 634 O O . TYR A 1 80 ? -2.183 7.936 1.289 1.00 98.31 80 TYR A O 1
ATOM 642 N N . ALA A 1 81 ? -1.802 7.578 3.475 1.00 98.19 81 ALA A N 1
ATOM 643 C CA . ALA A 1 81 ? -0.554 6.861 3.251 1.00 98.19 81 ALA A CA 1
ATOM 644 C C . ALA A 1 81 ? -0.784 5.569 2.452 1.00 98.19 81 ALA A C 1
ATOM 646 O O . ALA A 1 81 ? -0.085 5.326 1.463 1.00 98.19 81 ALA A O 1
ATOM 647 N N . PHE A 1 82 ? -1.791 4.777 2.830 1.00 98.56 82 PHE A N 1
ATOM 648 C CA . PHE A 1 82 ? -2.141 3.548 2.118 1.00 98.56 82 PHE A CA 1
ATOM 649 C C . PHE A 1 82 ? -2.668 3.815 0.707 1.00 98.56 82 PHE A C 1
ATOM 651 O O . PHE A 1 82 ? -2.163 3.229 -0.249 1.00 98.56 82 PHE A O 1
ATOM 658 N N . ASN A 1 83 ? -3.573 4.781 0.539 1.00 98.50 83 ASN A N 1
ATOM 659 C CA . ASN A 1 83 ? -4.078 5.188 -0.776 1.00 98.50 83 ASN A CA 1
ATOM 660 C C . ASN A 1 83 ? -2.947 5.635 -1.712 1.00 98.50 83 ASN A C 1
ATOM 662 O O . ASN A 1 83 ? -2.978 5.344 -2.908 1.00 98.50 83 ASN A O 1
ATOM 666 N N . TYR A 1 84 ? -1.923 6.311 -1.183 1.00 98.38 84 TYR A N 1
ATOM 667 C CA . TYR A 1 84 ? -0.752 6.704 -1.960 1.00 98.38 84 TYR A CA 1
ATOM 668 C C . TYR A 1 84 ? 0.087 5.499 -2.406 1.00 98.38 84 TYR A C 1
ATOM 670 O O . TYR A 1 84 ? 0.412 5.380 -3.589 1.00 98.38 84 TYR A O 1
ATOM 678 N N . GLY A 1 85 ? 0.439 4.609 -1.473 1.00 98.44 85 GLY A N 1
ATOM 679 C CA . GLY A 1 85 ? 1.409 3.538 -1.713 1.00 98.44 85 GLY A CA 1
ATOM 680 C C . GLY A 1 85 ? 0.850 2.235 -2.286 1.00 98.44 85 GLY A C 1
ATOM 681 O O . GLY A 1 85 ? 1.576 1.538 -2.994 1.00 98.44 85 GLY A O 1
ATOM 682 N N . ASN A 1 86 ? -0.414 1.895 -2.031 1.00 98.81 86 ASN A N 1
ATOM 683 C CA . ASN A 1 86 ? -1.037 0.656 -2.510 1.00 98.81 86 ASN A CA 1
ATOM 684 C C . ASN A 1 86 ? -0.956 0.468 -4.038 1.00 98.81 86 ASN A C 1
ATOM 686 O O . ASN A 1 86 ? -0.470 -0.585 -4.460 1.00 98.81 86 ASN A O 1
ATOM 690 N N . PRO A 1 87 ? -1.311 1.452 -4.890 1.00 98.88 87 PRO A N 1
ATOM 691 C CA . PRO A 1 87 ? -1.173 1.293 -6.341 1.00 98.88 87 PRO A CA 1
ATOM 692 C C . PRO A 1 87 ? 0.292 1.152 -6.791 1.00 98.88 87 PRO A C 1
ATOM 694 O O . PRO A 1 87 ? 0.586 0.412 -7.728 1.00 98.88 87 PRO A O 1
ATOM 697 N N . LYS A 1 88 ? 1.248 1.767 -6.082 1.00 98.81 88 LYS A N 1
ATOM 698 C CA . LYS A 1 88 ? 2.684 1.586 -6.368 1.00 98.81 88 LYS A CA 1
ATOM 699 C C . LYS A 1 88 ? 3.156 0.172 -6.056 1.00 98.81 88 LYS A C 1
ATOM 701 O O . LYS A 1 88 ? 3.956 -0.401 -6.795 1.00 98.81 88 LYS A O 1
ATOM 706 N N . TYR A 1 89 ? 2.661 -0.402 -4.962 1.00 98.88 89 TYR A N 1
ATOM 707 C CA . TYR A 1 89 ? 2.926 -1.796 -4.636 1.00 98.88 89 TYR A CA 1
ATOM 708 C C . TYR A 1 89 ? 2.268 -2.752 -5.627 1.00 98.88 89 TYR A C 1
ATOM 710 O O . TYR A 1 89 ? 2.887 -3.758 -5.967 1.00 98.88 89 TYR A O 1
ATOM 718 N N . LEU A 1 90 ? 1.081 -2.425 -6.145 1.00 98.88 90 LEU A N 1
ATOM 719 C CA . LEU A 1 90 ? 0.462 -3.192 -7.224 1.00 98.88 90 LEU A CA 1
ATOM 720 C C . LEU A 1 90 ? 1.353 -3.209 -8.475 1.00 98.88 90 LEU A C 1
ATOM 722 O O . LEU A 1 90 ? 1.608 -4.287 -9.006 1.00 98.88 90 LEU A O 1
ATOM 726 N N . LEU A 1 91 ? 1.903 -2.064 -8.897 1.00 98.88 91 LEU A N 1
ATOM 727 C CA . LEU A 1 91 ? 2.855 -2.001 -10.017 1.00 98.88 91 LEU A CA 1
ATOM 728 C C . LEU A 1 91 ? 4.117 -2.836 -9.761 1.00 98.88 91 LEU A C 1
ATOM 730 O O . LEU A 1 91 ? 4.515 -3.616 -10.625 1.00 98.88 91 LEU A O 1
ATOM 734 N N . LEU A 1 92 ? 4.722 -2.720 -8.570 1.00 98.88 92 LEU A N 1
ATOM 735 C CA . LEU A 1 92 ? 5.888 -3.527 -8.190 1.00 98.88 92 LEU A CA 1
ATOM 736 C C . LEU A 1 92 ? 5.575 -5.024 -8.284 1.00 98.88 92 LEU A C 1
ATOM 738 O O . LEU A 1 92 ? 6.284 -5.754 -8.967 1.00 98.88 92 LEU A O 1
ATOM 742 N N . ILE A 1 93 ? 4.523 -5.488 -7.609 1.00 98.88 93 ILE A N 1
ATOM 743 C CA . ILE A 1 93 ? 4.182 -6.914 -7.569 1.00 98.88 93 ILE A CA 1
ATOM 744 C C . ILE A 1 93 ? 3.766 -7.422 -8.953 1.00 98.88 93 ILE A C 1
ATOM 746 O O . ILE A 1 93 ? 4.125 -8.542 -9.304 1.00 98.88 93 ILE A O 1
ATOM 750 N N . THR A 1 94 ? 3.100 -6.600 -9.767 1.00 98.88 94 THR A N 1
ATOM 751 C CA . THR A 1 94 ? 2.768 -6.948 -11.157 1.00 98.88 94 THR A CA 1
ATOM 752 C C . THR A 1 94 ? 4.035 -7.138 -11.983 1.00 98.88 94 THR A C 1
ATOM 754 O O . THR A 1 94 ? 4.209 -8.191 -12.583 1.00 98.88 94 THR A O 1
ATOM 757 N N . ALA A 1 95 ? 4.977 -6.192 -11.945 1.00 98.81 95 ALA A N 1
ATOM 758 C CA . ALA A 1 95 ? 6.251 -6.316 -12.654 1.00 98.81 95 ALA A CA 1
ATOM 759 C C . ALA A 1 95 ? 7.035 -7.576 -12.236 1.00 98.81 95 ALA A C 1
ATOM 761 O O . ALA A 1 95 ? 7.584 -8.288 -13.080 1.00 98.81 95 ALA A O 1
ATOM 762 N N . LEU A 1 96 ? 7.058 -7.887 -10.936 1.00 98.81 96 LEU A N 1
ATOM 763 C CA . LEU A 1 96 ? 7.696 -9.102 -10.427 1.00 98.81 96 LEU A CA 1
ATOM 764 C C . LEU A 1 96 ? 6.962 -10.378 -10.867 1.00 98.81 96 LEU A C 1
ATOM 766 O O . LEU A 1 96 ? 7.611 -11.350 -11.244 1.00 98.81 96 LEU A O 1
ATOM 770 N N . SER A 1 97 ? 5.629 -10.375 -10.844 1.00 98.81 97 SER A N 1
ATOM 771 C CA . SER A 1 97 ? 4.787 -11.507 -11.247 1.00 98.81 97 SER A CA 1
ATOM 772 C C . SER A 1 97 ? 4.908 -11.813 -12.742 1.00 98.81 97 SER A C 1
ATOM 774 O O . SER A 1 97 ? 5.122 -12.964 -13.122 1.00 98.81 97 SER A O 1
ATOM 776 N N . GLU A 1 98 ? 4.817 -10.787 -13.588 1.00 98.88 98 GLU A N 1
ATOM 777 C CA . GLU A 1 98 ? 4.882 -10.921 -15.045 1.00 98.88 98 GLU A CA 1
ATOM 778 C C . GLU A 1 98 ? 6.256 -11.430 -15.496 1.00 98.88 98 GLU A C 1
ATOM 780 O O . GLU A 1 98 ? 6.349 -12.412 -16.235 1.00 98.88 98 GLU A O 1
ATOM 785 N N . SER A 1 99 ? 7.333 -10.834 -14.974 1.00 98.50 99 SER A N 1
ATOM 786 C CA . SER A 1 99 ? 8.700 -11.258 -15.306 1.00 98.50 99 SER A CA 1
ATOM 787 C C . SER A 1 99 ? 9.041 -12.652 -14.770 1.00 98.50 99 SER A C 1
ATOM 789 O O . SER A 1 99 ? 9.726 -13.413 -15.454 1.00 98.50 99 SER A O 1
ATOM 791 N N . MET A 1 100 ? 8.527 -13.035 -13.594 1.00 98.50 100 MET A N 1
ATOM 792 C CA . MET A 1 100 ? 8.653 -14.401 -13.061 1.00 98.50 100 MET A CA 1
ATOM 793 C C . MET A 1 100 ? 8.031 -15.438 -14.003 1.00 98.50 100 MET A C 1
ATOM 795 O O . MET A 1 100 ? 8.546 -16.544 -14.144 1.00 98.50 100 MET A O 1
ATOM 799 N N . GLN A 1 101 ? 6.942 -15.072 -14.676 1.00 98.62 101 GLN A N 1
ATOM 800 C CA . GLN A 1 101 ? 6.235 -15.924 -15.630 1.00 98.62 101 GLN A CA 1
ATOM 801 C C . GLN A 1 101 ? 6.772 -15.783 -17.061 1.00 98.62 101 GLN A C 1
ATOM 803 O O . GLN A 1 101 ? 6.090 -16.151 -18.016 1.00 98.62 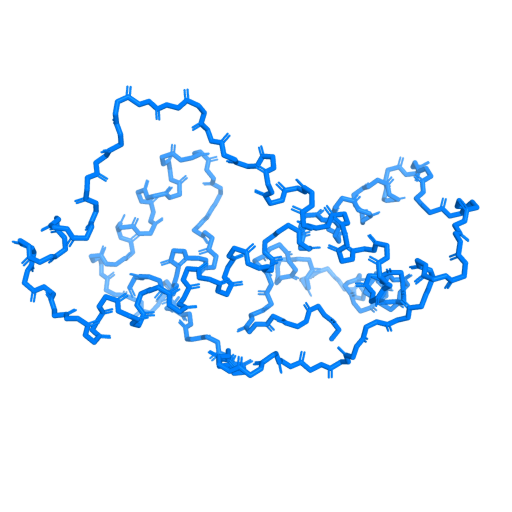101 GLN A O 1
ATOM 808 N N . MET A 1 102 ? 7.989 -15.249 -17.212 1.00 98.38 102 MET A N 1
ATOM 809 C CA . MET A 1 102 ? 8.674 -15.072 -18.494 1.00 98.38 102 MET A CA 1
ATOM 810 C C . MET A 1 102 ? 7.899 -14.200 -19.497 1.00 98.38 102 MET A C 1
ATOM 812 O O . MET A 1 102 ? 8.103 -14.318 -20.705 1.00 98.38 102 MET A O 1
ATOM 816 N N . ARG A 1 103 ? 7.028 -13.305 -19.013 1.00 98.69 103 ARG A N 1
ATOM 817 C CA . ARG A 1 103 ? 6.378 -12.280 -19.837 1.00 98.69 103 ARG A CA 1
ATOM 818 C C . ARG A 1 103 ? 7.191 -10.980 -19.826 1.00 98.69 103 ARG A C 1
ATOM 820 O O . ARG A 1 103 ? 7.877 -10.691 -18.841 1.00 98.69 103 ARG A O 1
ATOM 827 N N . PRO A 1 104 ? 7.168 -10.205 -20.925 1.00 98.44 104 PRO A N 1
ATOM 828 C CA . PRO A 1 104 ? 7.946 -8.976 -21.030 1.00 98.44 104 PRO A CA 1
ATOM 829 C C . PRO A 1 104 ? 7.463 -7.910 -20.037 1.00 98.44 104 PRO A C 1
ATOM 831 O O . PRO A 1 104 ? 6.264 -7.716 -19.851 1.00 98.44 104 PRO A O 1
ATOM 834 N N . VAL A 1 105 ? 8.411 -7.187 -19.431 1.00 98.56 105 VAL A N 1
ATOM 835 C CA . VAL A 1 105 ? 8.157 -6.072 -18.505 1.00 98.56 105 VAL A CA 1
ATOM 836 C C . VAL A 1 105 ? 9.126 -4.932 -18.818 1.00 98.56 105 VAL A C 1
ATOM 838 O O . VAL A 1 105 ? 10.340 -5.111 -18.740 1.00 98.56 105 VAL A O 1
ATOM 841 N N . GLY A 1 106 ? 8.599 -3.749 -19.139 1.00 97.44 106 GLY A N 1
ATOM 842 C CA . GLY A 1 106 ? 9.407 -2.587 -19.524 1.00 97.44 106 GLY A CA 1
ATOM 843 C C . GLY A 1 106 ? 9.910 -2.649 -20.973 1.00 97.44 106 GLY A C 1
ATOM 844 O O . GLY A 1 106 ? 9.310 -3.309 -21.814 1.00 97.44 106 GLY A O 1
ATOM 845 N N . GLY A 1 107 ? 10.990 -1.918 -21.274 1.00 96.38 107 GLY A N 1
ATOM 846 C CA . GLY A 1 107 ? 11.569 -1.846 -22.626 1.00 96.38 107 GLY A CA 1
ATOM 847 C C . GLY A 1 107 ? 10.778 -0.992 -23.626 1.00 96.38 107 GLY A C 1
ATOM 848 O O . GLY A 1 107 ? 10.994 -1.108 -24.827 1.00 96.38 107 GLY A O 1
ATOM 8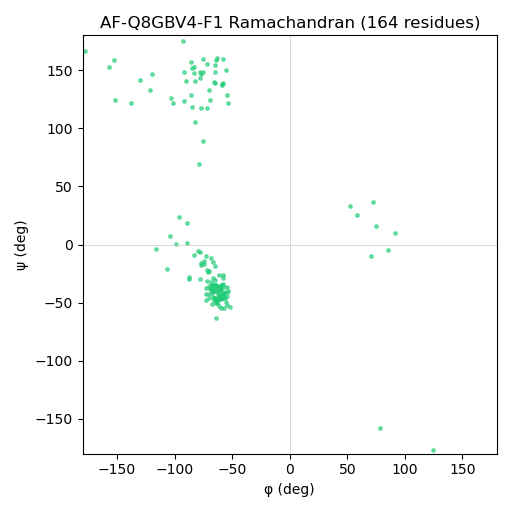49 N N . ALA A 1 108 ? 9.858 -0.157 -23.142 1.00 96.69 108 ALA A N 1
ATOM 850 C CA . ALA A 1 108 ? 9.055 0.731 -23.975 1.00 96.69 108 ALA A CA 1
ATOM 851 C C . ALA A 1 108 ? 9.792 2.036 -24.320 1.00 96.69 108 ALA A C 1
ATOM 853 O O . ALA A 1 108 ? 10.598 2.541 -23.533 1.00 96.69 108 ALA A O 1
ATOM 854 N N . GLU A 1 109 ? 9.435 2.625 -25.460 1.00 97.56 109 GLU A N 1
ATOM 855 C CA . GLU A 1 109 ? 9.772 4.012 -25.777 1.00 97.56 109 GLU A CA 1
ATOM 856 C C . GLU A 1 109 ? 8.925 4.957 -24.914 1.00 97.56 109 GLU A C 1
ATOM 858 O O . GLU A 1 109 ? 7.698 4.965 -24.978 1.00 97.56 109 GLU A O 1
ATOM 863 N N . VAL A 1 110 ? 9.593 5.742 -24.071 1.00 97.75 110 VAL A N 1
ATOM 864 C CA . VAL A 1 110 ? 8.985 6.645 -23.081 1.00 97.75 110 VAL A CA 1
ATOM 865 C C . VAL A 1 110 ? 9.624 8.020 -23.240 1.00 97.75 110 VAL A C 1
ATOM 867 O O . VAL A 1 110 ? 10.824 8.097 -23.474 1.00 97.75 110 VAL A O 1
ATOM 870 N N . SER A 1 111 ? 8.880 9.119 -23.113 1.00 97.88 111 SER A N 1
ATOM 871 C CA . SER A 1 111 ? 9.467 10.460 -23.263 1.00 97.88 111 SER A CA 1
ATOM 872 C C . SER A 1 111 ? 10.517 10.770 -22.180 1.00 97.88 111 SER A C 1
ATOM 874 O O . SER A 1 111 ? 10.525 10.167 -21.103 1.00 97.88 111 SER A O 1
ATOM 876 N N . SER A 1 112 ? 11.412 11.730 -22.434 1.00 97.12 112 SER A N 1
ATOM 877 C CA . SER A 1 112 ? 12.424 12.183 -21.463 1.00 9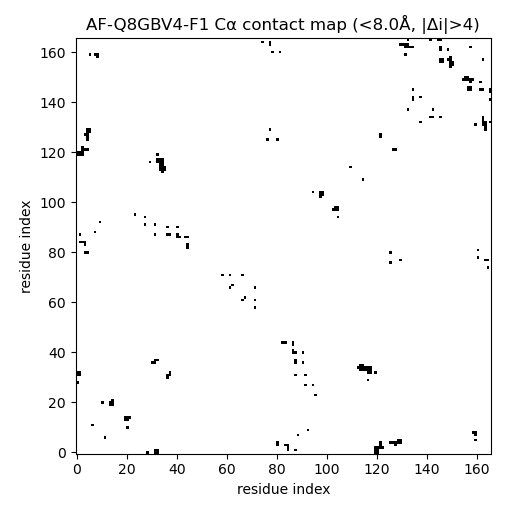7.12 112 SER A CA 1
ATOM 878 C C . SER A 1 112 ? 11.817 12.602 -20.124 1.00 97.12 112 SER A C 1
ATOM 880 O O . SER A 1 112 ? 12.357 12.275 -19.067 1.00 97.12 112 SER A O 1
ATOM 882 N N . GLU A 1 113 ? 10.673 13.275 -20.168 1.00 97.81 113 GLU A N 1
ATOM 883 C CA . GLU A 1 113 ? 9.963 13.804 -19.002 1.00 97.81 113 GLU A CA 1
ATOM 884 C C . GLU A 1 113 ? 9.425 12.664 -18.133 1.00 97.81 113 GLU A C 1
ATOM 886 O O . GLU A 1 113 ? 9.493 12.724 -16.905 1.00 97.81 113 GLU A O 1
ATOM 891 N N . LEU A 1 114 ? 8.930 11.600 -18.768 1.00 98.19 114 LEU A N 1
ATOM 892 C CA . LEU A 1 114 ? 8.386 10.430 -18.086 1.00 98.19 114 LEU A CA 1
ATOM 893 C C . LEU A 1 114 ? 9.479 9.496 -17.549 1.00 98.19 114 LEU A C 1
ATOM 895 O O . LEU A 1 114 ? 9.277 8.868 -16.509 1.00 98.19 114 LEU A O 1
ATOM 899 N N . ARG A 1 115 ? 10.653 9.446 -18.195 1.00 98.06 115 ARG A N 1
ATOM 900 C CA . ARG A 1 115 ? 11.834 8.724 -17.682 1.00 98.06 115 ARG A CA 1
ATOM 901 C C . ARG A 1 115 ? 12.482 9.415 -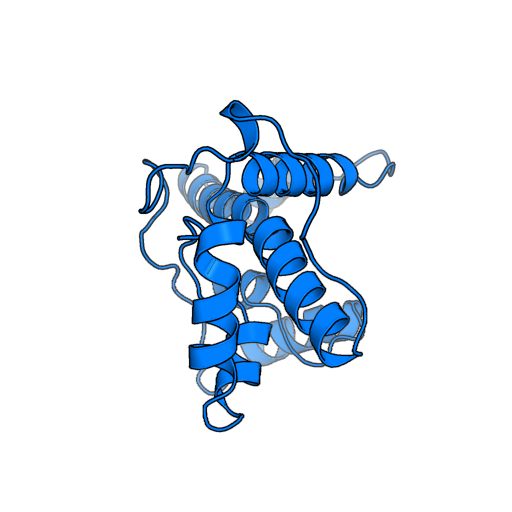16.477 1.00 98.06 115 ARG A C 1
ATOM 903 O O . ARG A 1 115 ? 13.197 8.757 -15.723 1.00 98.06 115 ARG A O 1
ATOM 910 N N . ALA A 1 116 ? 12.260 10.718 -16.284 1.00 98.06 116 ALA A N 1
ATOM 911 C CA . ALA A 1 116 ? 12.839 11.458 -15.166 1.00 98.06 116 ALA A CA 1
ATOM 912 C C . ALA A 1 116 ? 12.408 10.864 -13.814 1.00 98.06 116 ALA A C 1
ATOM 914 O O . ALA A 1 116 ? 11.243 10.517 -13.610 1.00 98.06 116 ALA A O 1
ATOM 915 N N . SER A 1 117 ? 13.353 10.757 -12.877 1.00 98.00 117 SER A N 1
ATOM 916 C CA . SER A 1 117 ? 13.071 10.240 -11.534 1.00 98.00 117 SER A CA 1
ATOM 917 C C . SER A 1 117 ? 12.399 11.282 -10.636 1.00 98.00 117 SER A C 1
ATOM 919 O O . SER A 1 117 ? 12.652 12.482 -10.747 1.00 98.00 117 SER A O 1
ATOM 921 N N . ILE A 1 118 ? 11.550 10.819 -9.720 1.00 97.25 118 ILE A N 1
ATOM 922 C CA . ILE A 1 118 ? 10.992 11.629 -8.635 1.00 97.25 118 ILE A CA 1
ATOM 923 C C . ILE A 1 118 ? 11.949 11.651 -7.424 1.00 97.25 118 ILE A C 1
ATOM 925 O O . ILE A 1 118 ? 12.756 10.729 -7.257 1.00 97.25 118 ILE A O 1
ATOM 929 N N . PRO A 1 119 ? 11.869 12.665 -6.539 1.00 95.81 119 PRO A N 1
ATOM 930 C CA . PRO A 1 119 ? 12.700 12.721 -5.338 1.00 95.81 119 PRO A CA 1
ATOM 931 C C . PRO A 1 119 ? 12.507 11.499 -4.427 1.00 95.81 119 PRO A C 1
ATOM 933 O O . PRO A 1 119 ? 11.386 11.055 -4.181 1.00 95.81 119 PRO A O 1
ATOM 936 N N . LYS A 1 120 ? 13.607 10.969 -3.877 1.00 94.88 120 LYS A N 1
ATOM 937 C CA . LYS A 1 120 ? 13.557 9.926 -2.839 1.00 94.88 120 LYS A CA 1
ATOM 938 C C . LYS A 1 120 ? 13.190 10.536 -1.486 1.00 94.88 120 LYS A C 1
ATOM 940 O O . LYS A 1 120 ? 13.647 11.621 -1.150 1.00 94.88 120 LYS A O 1
ATOM 945 N N . GLY A 1 121 ? 12.470 9.764 -0.678 1.00 92.06 121 GLY A N 1
ATOM 946 C CA . GLY A 1 121 ? 12.115 10.116 0.698 1.00 92.06 121 GLY A CA 1
ATOM 947 C C . GLY A 1 121 ? 10.608 10.070 0.903 1.00 92.06 121 GLY A C 1
ATOM 948 O O . GLY A 1 121 ? 9.875 9.672 -0.003 1.00 92.06 121 GLY A O 1
ATOM 949 N N . HIS A 1 122 ? 10.164 10.441 2.097 1.00 92.12 122 HIS A N 1
ATOM 950 C CA . HIS A 1 122 ? 8.747 10.573 2.423 1.00 92.12 122 HIS A CA 1
ATOM 951 C C . HIS A 1 122 ? 8.275 12.003 2.133 1.00 92.12 122 HIS A C 1
ATOM 953 O O . HIS A 1 122 ? 9.020 12.952 2.398 1.00 92.12 122 HIS A O 1
ATOM 959 N N . PRO A 1 123 ? 7.061 12.187 1.589 1.00 89.50 123 PRO A N 1
ATOM 960 C CA . PRO A 1 123 ? 6.485 13.515 1.428 1.00 89.50 123 PRO A CA 1
ATOM 961 C C . PRO A 1 123 ? 6.230 14.177 2.791 1.00 89.50 123 PRO A C 1
ATOM 963 O O . PRO A 1 123 ? 6.021 13.507 3.805 1.00 89.50 123 PRO A O 1
ATOM 966 N N . LYS A 1 124 ? 6.208 15.516 2.821 1.00 88.94 124 LYS A N 1
ATOM 967 C CA . LYS A 1 124 ? 5.821 16.267 4.028 1.00 88.94 124 LYS A CA 1
ATOM 968 C C . LYS A 1 124 ? 4.404 15.868 4.462 1.00 88.94 124 LYS A C 1
ATOM 970 O O . LYS A 1 124 ? 3.523 15.721 3.622 1.00 88.94 124 LYS A O 1
ATOM 975 N N . GLY A 1 125 ? 4.188 15.723 5.770 1.00 86.56 125 GLY A N 1
ATOM 976 C CA . GLY A 1 125 ? 2.895 15.318 6.341 1.00 86.56 125 GLY A CA 1
ATOM 977 C C . GLY A 1 125 ? 2.665 13.802 6.404 1.00 86.56 125 GLY A C 1
ATOM 978 O O . GLY A 1 125 ? 1.682 13.364 7.004 1.00 86.56 125 GLY A O 1
ATOM 979 N N . MET A 1 126 ? 3.585 12.998 5.866 1.00 93.25 126 MET A N 1
ATOM 980 C CA . MET A 1 126 ? 3.590 11.545 6.009 1.00 93.25 126 MET A CA 1
ATOM 981 C C . MET A 1 126 ? 4.649 11.130 7.029 1.00 93.25 126 MET A C 1
ATOM 983 O O . MET A 1 126 ? 5.817 11.499 6.902 1.00 93.25 126 MET A O 1
ATOM 987 N N . ASP A 1 127 ? 4.241 10.365 8.038 1.00 91.50 127 ASP A N 1
ATOM 988 C CA . ASP A 1 127 ? 5.177 9.830 9.026 1.00 91.50 127 ASP A CA 1
ATOM 989 C C . ASP A 1 127 ? 6.144 8.850 8.339 1.00 91.50 127 ASP A C 1
ATOM 991 O O . ASP A 1 127 ? 5.756 8.197 7.374 1.00 91.50 127 ASP A O 1
ATOM 995 N N . PRO A 1 128 ? 7.403 8.716 8.788 1.00 93.31 128 PRO A N 1
ATOM 996 C CA . PRO A 1 128 ? 8.392 7.887 8.094 1.00 93.31 128 PRO A CA 1
ATOM 997 C C . PRO A 1 128 ? 8.114 6.380 8.212 1.00 93.31 128 PRO A C 1
ATOM 999 O O . PRO A 1 128 ? 8.564 5.595 7.372 1.00 93.31 128 PRO A O 1
ATOM 1002 N N . LEU A 1 129 ? 7.389 5.966 9.255 1.00 96.06 129 LEU A N 1
ATOM 1003 C CA . LEU A 1 129 ? 7.039 4.576 9.517 1.00 96.06 129 LEU A CA 1
ATOM 1004 C C . LEU A 1 129 ? 5.713 4.502 10.282 1.00 96.06 129 LEU A C 1
ATOM 1006 O O . LEU A 1 129 ? 5.591 5.086 11.356 1.00 96.06 129 LEU A O 1
ATOM 1010 N N . LEU A 1 130 ? 4.739 3.768 9.744 1.00 96.31 130 LEU A N 1
ATOM 1011 C CA . LEU A 1 130 ? 3.467 3.515 10.419 1.00 96.31 130 LEU A CA 1
ATOM 1012 C C . LEU A 1 130 ? 3.599 2.358 11.426 1.00 96.31 130 LEU A C 1
ATOM 1014 O O . LEU A 1 130 ? 4.256 1.357 11.119 1.00 96.31 130 LEU A O 1
ATOM 1018 N N . PRO A 1 131 ? 2.957 2.447 12.604 1.00 95.81 131 PRO A N 1
ATOM 1019 C CA . PRO A 1 131 ? 2.926 1.355 13.569 1.00 95.81 131 PRO A CA 1
ATOM 1020 C C . PRO A 1 131 ? 1.926 0.280 13.125 1.00 95.81 131 PRO A C 1
ATOM 1022 O O . PRO A 1 131 ? 0.733 0.535 13.018 1.00 95.81 131 PRO A O 1
ATOM 1025 N N . LEU A 1 132 ? 2.407 -0.937 12.860 1.00 97.56 132 LEU A N 1
ATOM 1026 C CA . LEU A 1 132 ? 1.556 -2.080 12.513 1.00 97.56 132 LEU A CA 1
ATOM 1027 C C . LEU A 1 132 ? 1.393 -2.981 13.737 1.00 97.56 132 LEU A C 1
ATOM 1029 O O . LEU A 1 132 ? 2.382 -3.553 14.202 1.00 97.56 132 LEU A O 1
ATOM 1033 N N . VAL A 1 133 ? 0.156 -3.208 14.181 1.00 97.62 133 VAL A N 1
ATOM 1034 C CA . VAL A 1 133 ? -0.163 -4.177 15.238 1.00 97.62 133 VAL A CA 1
ATOM 1035 C C . VAL A 1 133 ? 0.383 -5.552 14.873 1.00 97.62 133 VAL A C 1
ATOM 1037 O O . VAL A 1 133 ? 0.159 -6.046 13.770 1.00 97.62 133 VAL A O 1
ATOM 1040 N N . ASP A 1 134 ? 1.126 -6.190 15.773 1.00 97.00 134 ASP A N 1
ATOM 1041 C CA . ASP A 1 134 ? 1.588 -7.571 15.617 1.00 97.00 134 ASP A CA 1
ATOM 1042 C C . ASP A 1 134 ? 0.477 -8.541 16.035 1.00 97.00 134 ASP A C 1
ATOM 1044 O O . ASP A 1 134 ? 0.215 -8.714 17.222 1.00 97.00 134 ASP A O 1
ATOM 1048 N N . ALA A 1 135 ? -0.170 -9.184 15.057 1.00 94.94 135 ALA A N 1
ATOM 1049 C CA . ALA A 1 135 ? -1.290 -10.093 15.302 1.00 94.94 135 ALA A CA 1
ATOM 1050 C C . ALA A 1 135 ? -0.930 -11.259 16.241 1.00 94.94 135 ALA A C 1
ATOM 1052 O O . ALA A 1 135 ? -1.805 -11.760 16.934 1.00 94.94 135 ALA A O 1
ATOM 1053 N N . THR A 1 136 ? 0.347 -11.660 16.317 1.00 95.38 136 THR A N 1
ATOM 1054 C CA . THR A 1 136 ? 0.798 -12.734 17.223 1.00 95.38 136 THR A CA 1
ATOM 1055 C C . THR A 1 136 ? 0.854 -12.306 18.691 1.00 95.38 136 THR A C 1
ATOM 1057 O O . THR A 1 136 ? 0.898 -13.154 19.578 1.00 95.38 136 THR A O 1
ATOM 1060 N N . LYS A 1 137 ? 0.847 -10.994 18.950 1.00 97.75 137 LYS A N 1
ATOM 1061 C CA . LYS A 1 137 ? 0.923 -10.383 20.286 1.00 97.75 137 LYS A CA 1
ATOM 1062 C C . LYS A 1 137 ? -0.335 -9.591 20.648 1.00 97.75 137 LYS A C 1
ATOM 1064 O O . LYS A 1 137 ? -0.415 -9.045 21.744 1.00 97.75 137 LYS A O 1
ATOM 1069 N N . ALA A 1 138 ? -1.282 -9.480 19.722 1.00 97.94 138 ALA A N 1
ATOM 1070 C CA . ALA A 1 138 ? -2.512 -8.728 19.904 1.00 97.94 138 ALA A CA 1
ATOM 1071 C C . ALA A 1 138 ? -3.505 -9.482 20.802 1.00 97.94 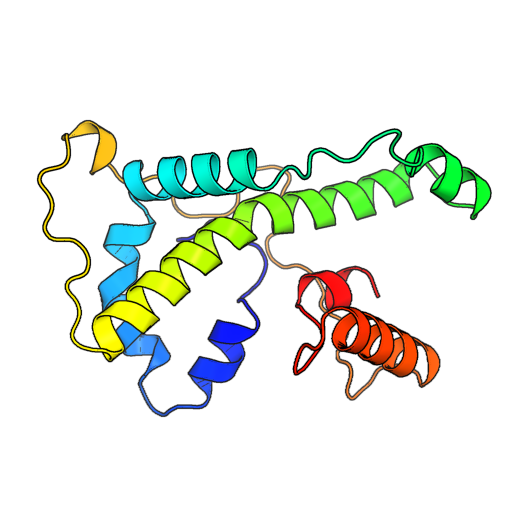138 ALA A C 1
ATOM 1073 O O . ALA A 1 138 ? -3.424 -10.702 20.949 1.00 97.94 138 ALA A O 1
ATOM 1074 N N . SER A 1 139 ? -4.469 -8.762 21.378 1.00 98.50 139 SER A N 1
ATOM 1075 C CA . SER A 1 139 ? -5.555 -9.367 22.154 1.00 98.50 139 SER A CA 1
ATOM 1076 C C . SER A 1 139 ? -6.433 -10.280 21.286 1.00 98.50 139 SER A C 1
ATOM 1078 O O . SER A 1 139 ? -6.475 -10.144 20.061 1.00 98.50 139 SER A O 1
ATOM 1080 N N . THR A 1 140 ? -7.187 -11.187 21.916 1.00 98.44 140 THR A N 1
ATOM 1081 C CA . THR A 1 140 ? -8.162 -12.052 21.223 1.00 98.44 140 THR A CA 1
ATOM 1082 C C . THR A 1 140 ? -9.169 -11.244 20.401 1.00 98.44 140 THR A C 1
ATOM 1084 O O . THR A 1 140 ? -9.536 -11.653 19.302 1.00 98.44 140 THR A O 1
ATOM 1087 N N . GLU A 1 141 ? -9.581 -10.078 20.906 1.00 98.56 141 GLU A N 1
ATOM 1088 C CA . GLU A 1 141 ? -10.467 -9.150 20.199 1.00 98.56 141 GLU A CA 1
ATOM 1089 C C . GLU A 1 141 ? -9.851 -8.683 18.874 1.00 98.56 141 GLU A C 1
ATOM 1091 O O . GLU A 1 141 ? -10.438 -8.882 17.809 1.00 98.56 141 GLU A O 1
ATOM 1096 N N . VAL A 1 142 ? -8.635 -8.134 18.921 1.00 98.56 142 VAL A N 1
ATOM 1097 C CA . VAL A 1 142 ? -7.950 -7.609 17.734 1.00 98.56 142 VAL A CA 1
ATOM 1098 C C . VAL A 1 142 ? -7.614 -8.725 16.742 1.00 98.56 142 VAL A C 1
ATOM 1100 O O . VAL A 1 142 ? -7.803 -8.560 15.536 1.00 98.56 142 VAL A O 1
ATOM 1103 N N . GLN A 1 143 ? -7.184 -9.896 17.224 1.00 98.62 143 GLN A N 1
ATOM 1104 C CA . GLN A 1 143 ? -6.987 -11.072 16.370 1.00 98.62 143 GLN A CA 1
ATOM 1105 C C . GLN A 1 143 ? -8.282 -11.462 15.641 1.00 98.62 143 GLN A C 1
ATOM 1107 O O . GLN A 1 143 ? -8.254 -11.720 14.435 1.00 98.62 143 GLN A O 1
ATOM 1112 N N . GLY A 1 144 ? -9.418 -11.449 16.345 1.00 98.62 144 GLY A N 1
ATOM 1113 C CA . GLY A 1 144 ? -10.735 -11.721 15.773 1.00 98.62 144 GLY A CA 1
ATOM 1114 C C . GLY A 1 144 ? -11.140 -10.711 14.697 1.00 98.62 144 GLY A C 1
ATOM 1115 O O . GLY A 1 144 ? -11.592 -11.114 13.625 1.00 98.62 144 GLY A O 1
ATOM 1116 N N . LEU A 1 145 ? -10.928 -9.411 14.934 1.00 98.69 145 LEU A N 1
ATOM 1117 C CA . LEU A 1 145 ? -11.213 -8.350 13.958 1.00 98.69 145 LEU A CA 1
ATOM 1118 C C . LEU A 1 145 ? -10.358 -8.488 12.693 1.00 98.69 145 LEU A C 1
ATOM 1120 O O . LEU A 1 145 ? -10.890 -8.477 11.579 1.00 98.69 145 LEU A O 1
ATOM 1124 N N . LEU A 1 146 ? -9.047 -8.683 12.860 1.00 98.75 146 LEU A N 1
ATOM 1125 C CA . LEU A 1 146 ? -8.109 -8.866 11.751 1.00 98.75 146 LEU A CA 1
ATOM 1126 C C . LEU A 1 146 ? -8.422 -10.127 10.934 1.00 98.75 146 LEU A C 1
ATOM 1128 O O . LEU A 1 146 ? -8.360 -10.097 9.704 1.00 98.75 146 LEU A O 1
ATOM 1132 N N . LYS A 1 147 ? -8.790 -11.229 11.599 1.00 98.56 147 LYS A N 1
ATOM 1133 C CA . LYS A 1 147 ? -9.222 -12.458 10.927 1.00 98.56 147 LYS A CA 1
ATOM 1134 C C . LYS A 1 147 ? -10.515 -12.233 10.147 1.00 98.56 147 LYS A C 1
ATOM 1136 O O . LYS A 1 147 ? -10.576 -12.559 8.966 1.00 98.56 147 LYS A O 1
ATOM 1141 N N . ARG A 1 148 ? -11.517 -11.606 10.768 1.00 98.75 148 ARG A N 1
ATOM 1142 C C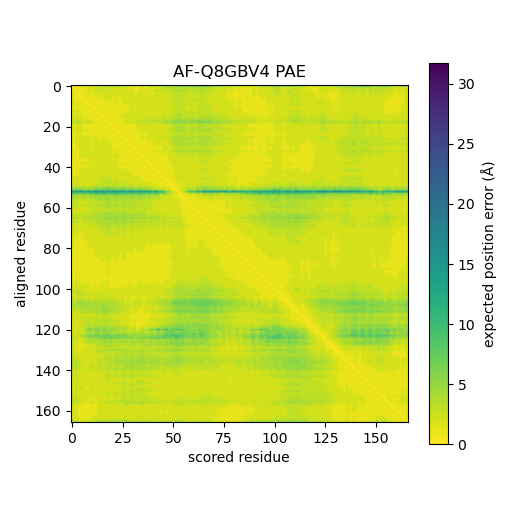A . ARG A 1 148 ? -12.818 -11.347 10.143 1.00 98.75 148 ARG A CA 1
ATOM 1143 C C . ARG A 1 148 ? -12.705 -10.489 8.884 1.00 98.75 148 ARG A C 1
ATOM 1145 O O . ARG A 1 148 ? -13.344 -10.805 7.886 1.00 98.75 148 ARG A O 1
ATOM 1152 N N . VAL A 1 149 ? -11.912 -9.415 8.909 1.00 98.62 149 VAL A N 1
ATOM 1153 C CA . VAL A 1 149 ? -11.761 -8.541 7.732 1.00 98.62 149 VAL A CA 1
ATOM 1154 C C . VAL A 1 149 ? -10.957 -9.206 6.610 1.00 98.62 149 VAL A C 1
ATOM 1156 O O . VAL A 1 149 ? -11.243 -8.965 5.437 1.00 98.62 149 VAL A O 1
ATOM 1159 N N . ALA A 1 150 ? -10.002 -10.082 6.944 1.00 98.56 150 ALA A N 1
ATOM 1160 C CA . ALA A 1 150 ? -9.323 -10.914 5.953 1.00 98.56 150 ALA A CA 1
ATOM 1161 C C . ALA A 1 150 ? -10.304 -11.899 5.292 1.00 98.56 150 ALA A C 1
ATOM 1163 O O . ALA A 1 150 ? -10.357 -11.970 4.066 1.00 98.56 150 ALA A O 1
ATOM 1164 N N . ASP A 1 151 ? -11.136 -12.578 6.088 1.00 98.62 151 ASP A N 1
ATOM 1165 C CA . ASP A 1 151 ? -12.133 -13.537 5.594 1.00 98.62 151 ASP A CA 1
ATOM 1166 C C . ASP A 1 151 ? -13.214 -12.883 4.737 1.00 98.62 151 ASP A C 1
ATOM 1168 O O . ASP A 1 151 ? -13.634 -13.465 3.741 1.00 98.62 151 ASP A O 1
ATOM 1172 N N . LEU A 1 152 ? -13.612 -11.649 5.063 1.00 98.69 152 LEU A N 1
ATOM 1173 C CA . LEU A 1 152 ? -14.575 -10.883 4.267 1.00 98.69 152 LEU A CA 1
ATOM 1174 C C . LEU A 1 152 ? -14.119 -10.690 2.809 1.00 98.69 152 LEU A C 1
ATOM 1176 O O . LEU A 1 152 ? -14.953 -10.587 1.915 1.00 98.69 152 LEU A O 1
ATOM 1180 N N . HIS A 1 153 ? -12.805 -10.667 2.575 1.00 98.44 153 HIS A N 1
ATOM 1181 C CA . HIS A 1 153 ? -12.202 -10.554 1.245 1.00 98.44 153 HIS A CA 1
ATOM 1182 C C . HIS A 1 153 ? -11.649 -11.892 0.731 1.00 98.44 153 HIS A C 1
ATOM 1184 O O . HIS A 1 153 ? -10.972 -11.919 -0.294 1.00 98.44 153 HIS A O 1
ATOM 1190 N N . TYR A 1 154 ? -11.891 -12.998 1.445 1.00 98.38 154 TYR A N 1
ATOM 1191 C CA . TYR A 1 154 ? -11.286 -14.309 1.183 1.00 98.38 154 TYR A CA 1
ATOM 1192 C C . TYR A 1 154 ? -9.749 -14.257 1.088 1.00 98.38 154 TYR A C 1
ATOM 1194 O O . TYR A 1 154 ? -9.118 -14.992 0.328 1.00 98.38 154 TYR A O 1
ATOM 1202 N N . HIS A 1 155 ? -9.128 -13.363 1.859 1.00 98.56 155 HIS A N 1
ATOM 1203 C CA . HIS A 1 155 ? -7.683 -13.193 1.895 1.00 98.56 155 HIS A CA 1
ATOM 1204 C C . HIS A 1 155 ? -7.017 -14.184 2.857 1.00 98.56 155 HIS A C 1
ATOM 1206 O O . HIS A 1 155 ? -7.562 -14.570 3.887 1.00 98.56 155 HIS A O 1
ATOM 1212 N N . HIS A 1 156 ? -5.765 -14.530 2.560 1.00 97.50 156 HIS A N 1
ATOM 1213 C CA . HIS A 1 156 ? -4.935 -15.423 3.377 1.00 97.50 156 HIS A CA 1
ATOM 1214 C C . HIS A 1 156 ? -4.430 -14.784 4.687 1.00 97.50 156 HIS A C 1
ATOM 1216 O O . HIS A 1 156 ? -3.866 -15.470 5.536 1.00 97.50 156 HIS A O 1
ATOM 1222 N N . GLY A 1 157 ? -4.600 -13.472 4.860 1.00 97.06 157 GLY A N 1
ATOM 1223 C CA . GLY A 1 157 ? -4.215 -12.740 6.062 1.00 97.06 157 GLY A CA 1
ATOM 1224 C C . GLY A 1 157 ? -4.582 -11.255 5.975 1.00 97.06 157 GLY A C 1
ATOM 1225 O O . GLY A 1 157 ? -4.905 -10.765 4.889 1.00 97.06 157 GLY A O 1
ATOM 1226 N N . PRO A 1 158 ? -4.547 -10.522 7.102 1.00 97.94 158 PRO A N 1
ATOM 1227 C CA . PRO A 1 158 ? -4.882 -9.104 7.122 1.00 97.94 158 PRO A CA 1
ATOM 1228 C C . PRO A 1 158 ? -3.806 -8.270 6.416 1.00 97.94 158 PRO A C 1
ATOM 1230 O O . PRO A 1 158 ? -2.606 -8.406 6.680 1.00 97.94 158 PRO A O 1
ATOM 1233 N N . ALA A 1 159 ? -4.248 -7.358 5.550 1.00 98.38 159 ALA A N 1
ATOM 1234 C CA . ALA A 1 159 ? -3.390 -6.347 4.948 1.00 98.38 159 ALA A CA 1
ATOM 1235 C C . ALA A 1 159 ? -2.698 -5.476 6.014 1.00 98.38 159 ALA A C 1
ATOM 1237 O O . ALA A 1 159 ? -3.147 -5.365 7.159 1.00 98.38 159 ALA A O 1
ATOM 1238 N N . SER A 1 160 ? -1.598 -4.826 5.625 1.00 98.25 160 SER A N 1
ATOM 1239 C CA . SER A 1 160 ? -0.936 -3.839 6.486 1.00 98.25 160 SER A CA 1
ATOM 1240 C C . SER A 1 160 ? -1.873 -2.700 6.876 1.00 98.25 160 SER A C 1
ATOM 1242 O O . SER A 1 160 ? -1.803 -2.245 8.007 1.00 98.25 160 SER A O 1
ATOM 1244 N N . ASP A 1 161 ? -2.777 -2.328 5.978 1.00 98.56 161 ASP A N 1
ATOM 1245 C CA . ASP A 1 161 ? -3.838 -1.340 6.142 1.00 98.56 161 ASP A CA 1
ATOM 1246 C C . ASP A 1 161 ? -4.665 -1.631 7.399 1.00 98.56 161 ASP A C 1
ATOM 1248 O O . ASP A 1 161 ? -4.748 -0.808 8.309 1.00 98.56 161 ASP A O 1
ATOM 1252 N N . TYR A 1 162 ? -5.180 -2.858 7.512 1.00 98.50 162 TYR A N 1
ATOM 1253 C CA . TYR A 1 162 ? -5.958 -3.280 8.676 1.00 98.50 162 TYR A CA 1
ATOM 1254 C C . TYR A 1 162 ? -5.110 -3.383 9.939 1.00 98.50 162 TYR A C 1
ATOM 1256 O O . TYR A 1 162 ? -5.606 -3.093 11.014 1.00 98.50 162 TYR A O 1
ATOM 1264 N N . ARG A 1 163 ? -3.826 -3.747 9.833 1.00 98.31 163 ARG A N 1
ATOM 1265 C CA . ARG A 1 163 ? -2.926 -3.803 10.997 1.00 98.31 163 ARG A CA 1
ATOM 1266 C C . ARG A 1 163 ? -2.572 -2.429 11.567 1.00 98.31 163 ARG A C 1
ATOM 1268 O O . ARG A 1 163 ? -2.136 -2.381 12.708 1.00 98.31 163 ARG A O 1
ATOM 1275 N N . VAL A 1 164 ? -2.677 -1.352 10.788 1.00 97.75 164 VAL A N 1
ATOM 1276 C CA . VAL A 1 164 ? -2.482 0.020 11.297 1.00 97.75 164 VAL A CA 1
ATOM 1277 C C . VAL A 1 164 ? -3.786 0.593 11.855 1.00 97.75 164 VAL A C 1
ATOM 1279 O O . VAL A 1 164 ? -3.744 1.411 12.763 1.00 97.75 164 VAL A O 1
ATOM 1282 N N . LEU A 1 165 ? -4.937 0.172 11.323 1.00 98.25 165 LEU A N 1
ATOM 1283 C CA . LEU A 1 165 ? -6.260 0.606 11.792 1.00 98.25 165 LEU A CA 1
ATOM 1284 C C . LEU A 1 165 ? -6.790 -0.180 13.008 1.00 98.25 165 LEU A C 1
ATOM 1286 O O . LEU A 1 165 ? -7.842 0.187 13.528 1.00 98.25 165 LEU A O 1
ATOM 1290 N N . ALA A 1 166 ? -6.123 -1.269 13.397 1.00 95.19 166 ALA A N 1
ATOM 1291 C CA . ALA A 1 166 ? -6.536 -2.183 14.465 1.00 95.19 166 ALA A CA 1
ATOM 1292 C C . ALA A 1 166 ? -5.997 -1.811 15.850 1.00 95.19 166 ALA A C 1
ATOM 1294 O O . ALA A 1 166 ? -5.004 -1.053 15.925 1.00 95.19 166 ALA A O 1
#

Organism: Cupriavidus necator (NCBI:txid106590)

pLDDT: mean 97.69, std 1.96, range [86.56, 98.88]

Foldseek 3Di:
DLQAQDDWPVLVVQVVPPPRSVVLCVVCVLVLQFLLVQVQLVVVLVVPDDPDDDDDPVVVVVVVVVDDPVRVVVLVLLVVRCSSRVSSVVVSVVQVVCVVVVHDDDPDDDDPNRSDGDDDYHDPSHDNHADFADLVPDDPVLVVVFVVVCVVVPHPGGTSSSRRVD

Mean predicted aligned error: 2.53 Å